Protein AF-A0A810LDK7-F1 (afdb_monomer_lite)

Secondary structure (DSSP, 8-state):
-----------SEEEE-TTT-TTSS-EEEE----------SS----TTSS-S------TTGGGGS-EEHHHHHHHHHHHH--TTS--PPPPPBTTEE-

Foldseek 3Di:
DDPDQPQDFDKLWDWDPLVRDPVSHIDIHHDDDDDDDDPDDDDDADCVDPGNDDDDDDPVCVVVALEEQVVVQNVCCVVVVDPVSTDTGDGADDSYDD

Structure (mmCIF, N/CA/C/O backbone):
data_AF-A0A810LDK7-F1
#
_entry.id   AF-A0A810LDK7-F1
#
loop_
_atom_site.group_PDB
_atom_site.id
_atom_site.type_symbol
_atom_site.label_atom_id
_atom_site.label_alt_id
_atom_site.label_comp_id
_atom_site.label_asym_id
_atom_site.label_entity_id
_atom_site.label_seq_id
_atom_site.pdbx_PDB_ins_code
_atom_site.Cartn_x
_atom_site.Cartn_y
_atom_site.Cartn_z
_atom_site.occupancy
_atom_site.B_iso_or_equiv
_atom_site.auth_seq_id
_atom_site.auth_comp_id
_atom_site.auth_asym_id
_atom_site.auth_atom_id
_atom_site.pdbx_PDB_model_num
ATOM 1 N N . MET A 1 1 ? -1.057 -3.737 -32.853 1.00 37.16 1 MET A N 1
ATOM 2 C CA . MET A 1 1 ? -1.167 -2.821 -31.695 1.00 37.16 1 MET A CA 1
ATOM 3 C C . MET A 1 1 ? -0.941 -3.647 -30.430 1.00 37.16 1 MET A C 1
ATOM 5 O O . MET A 1 1 ? -1.884 -4.141 -29.835 1.00 37.16 1 MET A O 1
ATOM 9 N N . GLY A 1 2 ? 0.325 -3.937 -30.116 1.00 38.91 2 GLY A N 1
ATOM 10 C CA . GLY A 1 2 ? 0.705 -4.788 -28.984 1.00 38.91 2 GLY A CA 1
ATOM 11 C C . GLY A 1 2 ? 1.084 -3.918 -27.798 1.00 38.91 2 GLY A C 1
ATOM 12 O O . GLY A 1 2 ? 2.219 -3.459 -27.714 1.00 38.91 2 GLY A O 1
ATOM 13 N N . GLY A 1 3 ? 0.122 -3.646 -26.918 1.00 34.84 3 GLY A N 1
ATOM 14 C CA . GLY A 1 3 ? 0.391 -3.010 -25.633 1.00 34.84 3 GLY A CA 1
ATOM 15 C C . GLY A 1 3 ? 1.091 -4.014 -24.729 1.00 34.84 3 GLY A C 1
ATOM 16 O O . GLY A 1 3 ? 0.438 -4.849 -24.108 1.00 34.84 3 GLY A O 1
ATOM 17 N N . GLY A 1 4 ? 2.422 -3.973 -24.710 1.00 36.28 4 GLY A N 1
ATOM 18 C CA . GLY A 1 4 ? 3.226 -4.768 -23.796 1.00 36.28 4 GLY A CA 1
ATOM 19 C C . GLY A 1 4 ? 2.941 -4.340 -22.362 1.00 36.28 4 GLY A C 1
ATOM 20 O O . GLY A 1 4 ? 3.486 -3.344 -21.893 1.00 36.28 4 GLY A O 1
ATOM 21 N N . PHE A 1 5 ? 2.100 -5.098 -21.663 1.00 35.78 5 PHE A N 1
ATOM 22 C CA . PHE A 1 5 ? 2.088 -5.089 -20.209 1.00 35.78 5 PHE A CA 1
ATOM 23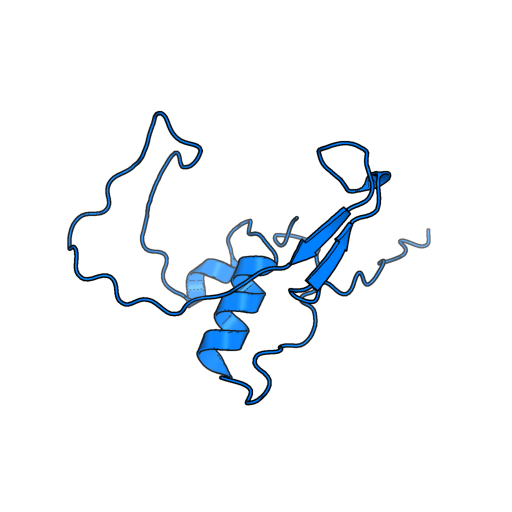 C C . PHE A 1 5 ? 3.460 -5.583 -19.749 1.00 35.78 5 PHE A C 1
ATOM 25 O O . PHE A 1 5 ? 3.755 -6.777 -19.783 1.00 35.78 5 PHE A O 1
ATOM 32 N N . ARG A 1 6 ? 4.334 -4.655 -19.355 1.00 43.66 6 ARG A N 1
ATOM 33 C CA . ARG A 1 6 ? 5.509 -5.006 -18.565 1.00 43.66 6 ARG A CA 1
ATOM 34 C C . ARG A 1 6 ? 4.998 -5.365 -17.175 1.00 43.66 6 ARG A C 1
ATOM 36 O O . ARG A 1 6 ? 4.635 -4.484 -16.404 1.00 43.66 6 ARG A O 1
ATOM 43 N N . LEU A 1 7 ? 4.943 -6.664 -16.882 1.00 37.78 7 LEU A N 1
ATOM 44 C CA . LEU A 1 7 ? 4.899 -7.157 -15.511 1.00 37.78 7 LEU A CA 1
ATOM 45 C C . LEU A 1 7 ? 6.197 -6.697 -14.848 1.00 37.78 7 LEU A C 1
ATOM 47 O O . LEU A 1 7 ? 7.241 -7.330 -14.989 1.00 37.78 7 LEU A O 1
ATOM 51 N N . ALA A 1 8 ? 6.160 -5.553 -14.184 1.00 44.25 8 ALA A N 1
ATOM 52 C CA . ALA A 1 8 ? 7.230 -5.188 -13.293 1.00 44.25 8 ALA A CA 1
ATOM 53 C C . ALA A 1 8 ? 6.864 -5.752 -11.918 1.00 44.25 8 ALA A C 1
ATOM 55 O O . ALA A 1 8 ? 5.864 -5.394 -11.298 1.00 44.25 8 ALA A O 1
ATOM 56 N N . ALA A 1 9 ? 7.627 -6.760 -11.516 1.00 42.28 9 ALA A N 1
ATOM 57 C CA . ALA A 1 9 ? 7.594 -7.292 -10.174 1.00 42.28 9 ALA A CA 1
ATOM 58 C C . ALA A 1 9 ? 8.254 -6.261 -9.246 1.00 42.28 9 ALA A C 1
ATOM 60 O O . ALA A 1 9 ? 9.442 -5.980 -9.391 1.00 42.28 9 ALA A O 1
ATOM 61 N N . TYR A 1 10 ? 7.502 -5.701 -8.300 1.00 54.81 10 TYR A N 1
ATOM 62 C CA . TYR A 1 10 ? 8.022 -4.871 -7.216 1.00 54.81 10 TYR A CA 1
ATOM 63 C C . TYR A 1 10 ? 7.977 -5.661 -5.902 1.00 54.81 10 TYR A C 1
ATOM 65 O O . TYR A 1 10 ? 6.984 -5.584 -5.176 1.00 54.81 10 TYR A O 1
ATOM 73 N N . PRO A 1 11 ? 9.018 -6.452 -5.581 1.00 57.78 11 PRO A N 1
ATOM 74 C CA . PRO A 1 11 ? 9.285 -6.773 -4.190 1.00 57.78 11 PRO A CA 1
ATOM 75 C C . PRO A 1 11 ? 9.567 -5.470 -3.431 1.00 57.78 11 PRO A C 1
ATOM 77 O O . PRO A 1 11 ? 10.021 -4.485 -4.017 1.00 57.78 11 PRO A O 1
ATOM 80 N N . ALA A 1 12 ? 9.368 -5.478 -2.111 1.00 62.69 12 ALA A N 1
ATOM 81 C CA . ALA A 1 12 ? 9.779 -4.370 -1.245 1.00 62.69 12 ALA A CA 1
ATOM 82 C C . ALA A 1 12 ? 11.272 -4.010 -1.405 1.00 62.69 12 ALA A C 1
ATOM 84 O O . ALA A 1 12 ? 11.671 -2.908 -1.063 1.00 62.69 12 ALA A O 1
ATOM 85 N N . CYS A 1 13 ? 12.093 -4.915 -1.944 1.00 74.19 13 CYS A N 1
ATOM 86 C CA . CYS A 1 13 ? 13.471 -4.651 -2.327 1.00 74.19 13 CYS A CA 1
ATOM 87 C C . CYS A 1 13 ? 13.633 -4.793 -3.848 1.00 74.19 13 CYS A C 1
ATOM 89 O O . CYS A 1 13 ? 13.372 -5.872 -4.383 1.00 74.19 13 CYS A O 1
ATOM 91 N N . ARG A 1 14 ? 14.055 -3.735 -4.555 1.00 78.56 14 ARG A N 1
ATOM 92 C CA . ARG A 1 14 ? 14.356 -3.805 -5.996 1.00 78.56 14 ARG A CA 1
ATOM 93 C C . ARG A 1 14 ? 15.369 -2.761 -6.462 1.00 78.56 14 ARG A C 1
ATOM 95 O O . ARG A 1 14 ? 15.464 -1.681 -5.886 1.00 78.56 14 ARG A O 1
ATOM 102 N N . VAL A 1 15 ? 15.989 -3.016 -7.612 1.00 87.44 15 VAL A N 1
ATOM 103 C CA . VAL A 1 15 ? 16.678 -1.978 -8.395 1.00 87.44 15 VAL A CA 1
ATOM 104 C C . VAL A 1 15 ? 15.637 -1.079 -9.068 1.00 87.44 15 VAL A C 1
ATOM 106 O O . VAL A 1 15 ? 14.724 -1.572 -9.733 1.00 87.44 15 VAL A O 1
ATOM 109 N N . ILE A 1 16 ? 15.790 0.236 -8.924 1.00 86.44 16 ILE A N 1
ATOM 110 C CA . ILE A 1 16 ? 15.089 1.259 -9.702 1.00 86.44 16 ILE A CA 1
ATOM 111 C C . ILE A 1 16 ? 16.013 1.688 -10.845 1.00 86.44 16 ILE A C 1
ATOM 113 O O . ILE A 1 16 ? 17.030 2.333 -10.572 1.00 86.44 16 ILE A O 1
ATOM 117 N N . PRO A 1 17 ? 15.691 1.377 -12.112 1.00 89.31 17 PRO A N 1
ATOM 118 C CA . PRO A 1 17 ? 16.467 1.865 -13.245 1.00 89.31 17 PRO A CA 1
ATOM 119 C C . PRO A 1 17 ? 16.485 3.396 -13.300 1.00 89.31 17 PRO A C 1
ATOM 121 O O . PRO A 1 17 ? 15.514 4.053 -12.922 1.00 89.31 17 PRO A O 1
ATOM 124 N N . ALA A 1 18 ? 17.550 3.973 -13.859 1.00 89.75 18 ALA A N 1
ATOM 125 C CA . ALA A 1 18 ? 17.693 5.423 -14.019 1.00 89.75 18 ALA A CA 1
ATOM 126 C C . ALA A 1 18 ? 16.480 6.088 -14.704 1.00 89.75 18 ALA A C 1
ATOM 128 O O . ALA A 1 18 ? 16.054 7.159 -14.284 1.00 89.75 18 ALA A O 1
ATOM 129 N N . ALA A 1 19 ? 15.882 5.420 -15.698 1.00 88.62 19 ALA A N 1
ATOM 130 C CA . ALA A 1 19 ? 14.714 5.912 -16.435 1.00 88.62 19 ALA A CA 1
ATOM 131 C C . ALA A 1 19 ? 13.411 5.959 -15.609 1.00 88.62 19 ALA A C 1
ATOM 133 O O . ALA A 1 19 ? 12.494 6.693 -15.961 1.00 88.62 19 ALA A O 1
ATOM 134 N N . GLU A 1 20 ? 13.318 5.181 -14.527 1.00 83.38 20 GLU A N 1
ATOM 135 C CA . GLU A 1 20 ? 12.168 5.159 -13.607 1.00 83.38 20 GLU A CA 1
ATOM 136 C C . GLU A 1 20 ? 12.432 5.982 -12.331 1.00 83.38 20 GLU A C 1
ATOM 138 O O . GLU A 1 20 ? 11.523 6.252 -11.548 1.00 83.38 20 GLU A O 1
ATOM 143 N N . SER A 1 21 ? 13.689 6.366 -12.096 1.00 85.56 21 SER A N 1
ATOM 144 C CA . SER A 1 21 ? 14.143 7.061 -10.896 1.00 85.56 21 SER A CA 1
ATOM 145 C C . SER A 1 21 ? 13.827 8.553 -10.950 1.00 85.56 21 SER A C 1
ATOM 147 O O . SER A 1 21 ? 14.204 9.244 -11.895 1.00 85.56 21 SER A O 1
ATOM 149 N N . ARG A 1 22 ? 13.266 9.098 -9.862 1.00 82.75 22 ARG A N 1
ATOM 150 C CA . ARG A 1 22 ? 13.103 10.556 -9.691 1.00 82.75 22 ARG A CA 1
ATOM 151 C C . ARG A 1 22 ? 14.423 11.331 -9.806 1.00 82.75 22 ARG A C 1
ATOM 153 O O . ARG A 1 22 ? 14.400 12.497 -10.178 1.00 82.75 22 ARG A O 1
ATOM 160 N N . ARG A 1 23 ? 15.562 10.711 -9.470 1.00 87.38 23 ARG A N 1
ATOM 161 C CA . ARG A 1 23 ? 16.891 11.350 -9.523 1.00 87.38 23 ARG A CA 1
ATOM 162 C C . ARG A 1 23 ? 17.630 11.118 -10.845 1.00 87.38 23 ARG A C 1
ATOM 164 O O . ARG A 1 23 ? 18.742 11.609 -10.992 1.00 87.38 23 ARG A O 1
ATOM 171 N N . GLY A 1 24 ? 17.057 10.358 -11.783 1.00 91.75 24 GLY A N 1
ATOM 172 C CA . GLY A 1 24 ? 17.713 10.024 -13.053 1.00 91.75 24 GLY A CA 1
ATOM 173 C C . GLY A 1 24 ? 18.927 9.097 -12.919 1.00 91.75 24 GLY A C 1
ATOM 174 O O . GLY A 1 24 ? 19.662 8.909 -13.883 1.00 91.75 24 GLY A O 1
ATOM 175 N N . SER A 1 25 ? 19.150 8.513 -11.739 1.00 93.75 25 SER A N 1
ATOM 176 C CA . SER A 1 25 ? 20.214 7.546 -11.472 1.00 93.75 25 SER A CA 1
ATOM 177 C C . SER A 1 25 ? 19.645 6.237 -10.939 1.00 93.75 25 SER A C 1
ATOM 179 O O . SER A 1 25 ? 18.646 6.220 -10.202 1.00 93.75 25 SER A O 1
ATOM 181 N N . GLU A 1 26 ? 20.289 5.138 -11.329 1.00 94.12 26 GLU A N 1
ATOM 182 C CA . GLU A 1 26 ? 19.979 3.815 -10.800 1.00 94.12 26 GLU A CA 1
ATOM 183 C C . GLU A 1 26 ? 20.225 3.776 -9.288 1.00 94.12 26 GLU A C 1
ATOM 185 O O . GLU A 1 26 ? 21.188 4.363 -8.789 1.00 94.12 26 GLU A O 1
ATOM 190 N N . HIS A 1 27 ? 19.340 3.106 -8.553 1.00 89.75 27 HIS A N 1
ATOM 191 C CA . HIS A 1 27 ? 19.515 2.882 -7.122 1.00 89.75 27 HIS A CA 1
ATOM 192 C C . HIS A 1 27 ? 18.768 1.636 -6.650 1.00 89.75 27 HIS A C 1
ATOM 194 O O . HIS A 1 27 ? 17.799 1.203 -7.268 1.00 89.75 27 HIS A O 1
ATOM 200 N N . GLN A 1 28 ? 19.200 1.078 -5.520 1.00 88.81 28 GLN A N 1
ATOM 201 C CA . GLN A 1 28 ? 18.434 0.066 -4.799 1.00 88.81 28 GLN A CA 1
ATOM 202 C C . GLN A 1 28 ? 17.375 0.748 -3.936 1.00 88.81 28 GLN A C 1
ATOM 204 O O . GLN A 1 28 ? 17.673 1.673 -3.179 1.00 88.81 28 GLN A O 1
ATOM 209 N N . ASN A 1 29 ? 16.140 0.282 -4.044 1.00 84.56 29 ASN A N 1
ATOM 210 C CA . ASN A 1 29 ? 15.058 0.616 -3.139 1.00 84.56 29 ASN A CA 1
ATOM 211 C C . ASN A 1 29 ? 14.849 -0.550 -2.175 1.00 84.56 29 ASN A C 1
ATOM 213 O O . ASN A 1 29 ? 14.762 -1.695 -2.611 1.00 84.56 29 ASN A O 1
ATOM 217 N N . VAL A 1 30 ? 14.768 -0.243 -0.883 1.00 85.00 30 VAL A N 1
ATOM 218 C CA . VAL A 1 30 ? 14.466 -1.204 0.179 1.00 85.00 30 VAL A CA 1
ATOM 219 C C . VAL A 1 30 ? 13.347 -0.613 1.030 1.00 85.00 30 VAL A C 1
ATOM 221 O O . VAL A 1 30 ? 13.516 0.439 1.643 1.00 85.00 30 VAL A O 1
ATOM 224 N N . GLY A 1 31 ? 12.199 -1.276 1.044 1.00 84.38 31 GLY A N 1
ATOM 225 C CA . GLY A 1 31 ? 11.032 -0.937 1.843 1.00 84.38 31 GLY A CA 1
ATOM 226 C C . GLY A 1 31 ? 10.985 -1.778 3.111 1.00 84.38 31 GLY A C 1
ATOM 227 O O . GLY A 1 31 ? 11.021 -3.007 3.050 1.00 84.38 31 GLY A O 1
ATOM 228 N N . VAL A 1 32 ? 10.872 -1.112 4.259 1.00 87.12 32 VAL A N 1
ATOM 229 C CA . VAL A 1 32 ? 10.669 -1.753 5.562 1.00 87.12 32 VAL A CA 1
ATOM 230 C C . VAL A 1 32 ? 9.272 -1.399 6.052 1.00 87.12 32 VAL A C 1
ATOM 232 O O . VAL A 1 32 ? 8.909 -0.225 6.108 1.00 87.12 32 VAL A O 1
ATOM 235 N N . PHE A 1 33 ? 8.482 -2.416 6.387 1.00 90.12 33 PHE A N 1
ATOM 236 C CA . PHE A 1 33 ? 7.100 -2.253 6.825 1.00 90.12 33 PHE A CA 1
ATOM 237 C C . PHE A 1 33 ? 6.988 -2.486 8.326 1.00 90.12 33 PHE A C 1
ATOM 239 O O . PHE A 1 33 ? 7.508 -3.468 8.853 1.00 90.12 33 PHE A O 1
ATOM 246 N N . TYR A 1 34 ? 6.251 -1.604 8.996 1.00 90.19 34 TYR A N 1
ATOM 247 C CA . TYR A 1 34 ? 5.956 -1.710 10.418 1.00 90.19 34 TYR A CA 1
ATOM 248 C C . TYR A 1 34 ? 4.448 -1.753 10.622 1.00 90.19 34 TYR A C 1
ATOM 250 O O . TYR A 1 34 ? 3.713 -0.940 10.063 1.00 90.19 34 TYR A O 1
ATOM 258 N N . GLN A 1 35 ? 3.989 -2.681 11.458 1.00 90.56 35 GLN A N 1
ATOM 259 C CA . GLN A 1 35 ? 2.641 -2.617 12.003 1.00 90.56 35 GLN A CA 1
ATOM 260 C C . GLN A 1 35 ? 2.682 -1.778 13.278 1.00 90.56 35 GLN A C 1
ATOM 262 O O . GLN A 1 35 ? 3.437 -2.084 14.200 1.00 90.56 35 GLN A O 1
ATOM 267 N N . VAL A 1 36 ? 1.860 -0.734 13.333 1.00 91.62 36 VAL A N 1
ATOM 268 C CA . VAL A 1 36 ? 1.782 0.174 14.480 1.00 91.62 36 VAL A CA 1
ATOM 269 C C . VAL A 1 36 ? 0.351 0.266 14.994 1.00 91.62 36 VAL A C 1
ATOM 271 O O . VAL A 1 36 ? -0.604 0.140 14.229 1.00 91.62 36 VAL A O 1
ATOM 274 N N . GLY A 1 37 ? 0.208 0.481 16.299 1.00 90.56 37 GLY A N 1
ATOM 275 C CA . GLY A 1 37 ? -1.050 0.896 16.909 1.00 90.56 37 GLY A CA 1
ATOM 276 C C . GLY A 1 37 ? -1.041 2.408 17.091 1.00 90.56 37 GLY A C 1
ATOM 277 O O . GLY A 1 37 ? -0.114 2.940 17.697 1.00 90.56 37 GLY A O 1
ATOM 278 N N . ILE A 1 38 ? -2.054 3.097 16.567 1.00 88.50 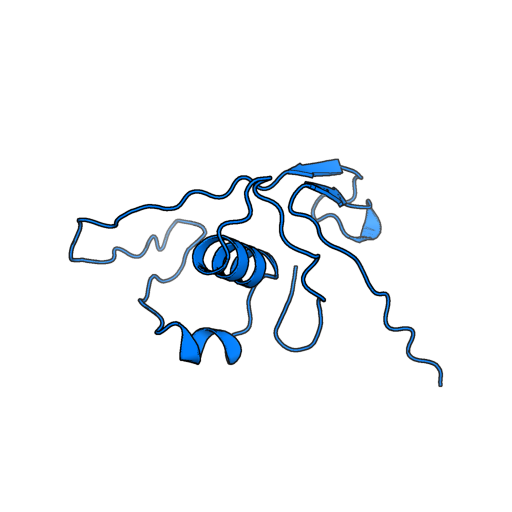38 ILE A N 1
ATOM 279 C CA . ILE A 1 38 ? -2.227 4.533 16.797 1.00 88.50 38 ILE A CA 1
ATOM 280 C C . ILE A 1 38 ? -3.035 4.713 18.083 1.00 88.50 38 ILE A C 1
ATOM 282 O O . ILE A 1 38 ? -4.135 4.180 18.202 1.00 88.50 38 ILE A O 1
ATOM 286 N N . THR A 1 39 ? -2.466 5.430 19.052 1.00 88.88 39 THR A N 1
ATOM 287 C CA . THR A 1 39 ? -3.077 5.681 20.370 1.00 88.88 39 THR A CA 1
ATOM 288 C C . THR A 1 39 ? -3.672 7.081 20.505 1.00 88.88 39 THR A C 1
ATOM 290 O O . THR A 1 39 ? -4.437 7.323 21.433 1.00 88.88 39 THR A O 1
ATOM 293 N N . GLY A 1 40 ? -3.324 7.994 19.595 1.00 84.81 40 GLY A N 1
ATOM 294 C CA . GLY A 1 40 ? -3.909 9.328 19.510 1.00 84.81 40 GLY A CA 1
ATOM 295 C C . GLY A 1 40 ? -5.243 9.317 18.767 1.00 84.81 40 GLY A C 1
ATOM 296 O O . GLY A 1 40 ? -5.441 8.570 17.811 1.00 84.81 40 GLY A O 1
ATOM 297 N N . ASP A 1 41 ? -6.142 10.176 19.208 1.00 77.69 41 ASP A N 1
AT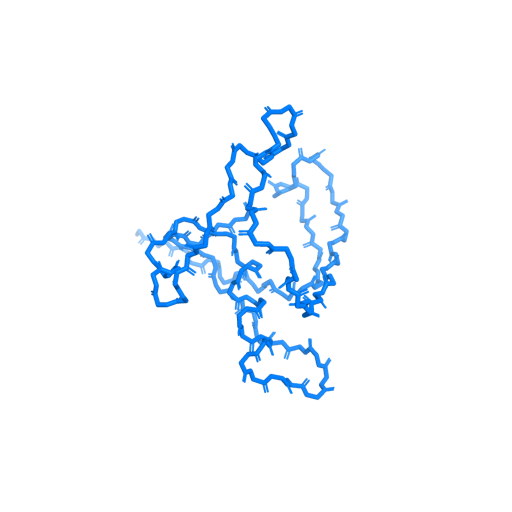OM 298 C CA . ASP A 1 41 ? -7.532 10.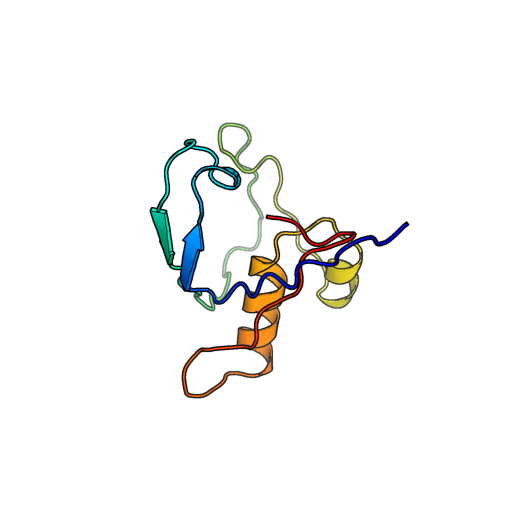309 18.778 1.00 77.69 41 ASP A CA 1
ATOM 299 C C . ASP A 1 41 ? -7.739 11.386 17.700 1.00 77.69 41 ASP A C 1
ATOM 301 O O . ASP A 1 41 ? -8.693 11.307 16.926 1.00 77.69 41 ASP A O 1
ATOM 305 N N . THR A 1 42 ? -6.824 12.354 17.581 1.00 84.12 42 THR A N 1
ATOM 306 C CA . THR A 1 42 ? -6.912 13.430 16.580 1.00 84.12 42 THR A CA 1
ATOM 307 C C . THR A 1 42 ? -5.822 13.306 15.515 1.00 84.12 42 THR A C 1
ATOM 309 O O . THR A 1 42 ? -4.630 13.350 15.824 1.00 84.12 42 THR A O 1
ATOM 312 N N . LEU A 1 43 ? -6.222 13.201 14.242 1.00 83.25 43 LEU A N 1
ATOM 313 C CA . LEU A 1 43 ? -5.300 13.311 13.109 1.00 83.25 43 LEU A CA 1
ATOM 314 C C . LEU A 1 43 ? -4.879 14.772 12.925 1.00 83.25 43 LEU A C 1
ATOM 316 O O . LEU A 1 43 ? -5.720 15.670 12.896 1.00 83.25 43 LEU A O 1
ATOM 320 N N . ARG A 1 44 ? -3.575 15.009 12.778 1.00 79.38 44 ARG A N 1
ATOM 3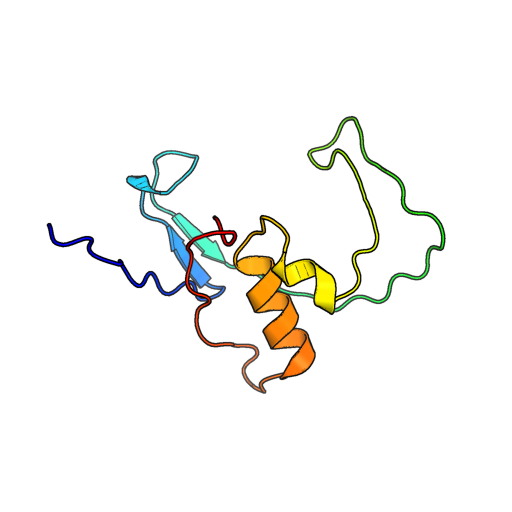21 C CA . ARG A 1 44 ? -3.008 16.339 12.542 1.00 79.38 44 ARG A CA 1
ATOM 322 C C . ARG A 1 44 ? -2.428 16.395 11.125 1.00 79.38 44 ARG A C 1
ATOM 324 O O . ARG A 1 44 ? -1.440 15.708 10.879 1.00 79.38 44 ARG A O 1
ATOM 331 N N . PRO A 1 45 ? -3.001 17.194 10.209 1.00 70.75 45 PRO A N 1
ATOM 332 C CA . PRO A 1 45 ? -2.360 17.498 8.934 1.00 70.75 45 PRO A CA 1
ATOM 333 C C . PRO A 1 45 ? -1.014 18.198 9.152 1.00 70.75 45 PRO A C 1
ATOM 335 O O . PRO A 1 45 ? -0.842 18.924 10.131 1.00 70.75 45 PRO A O 1
ATOM 338 N N . GLU A 1 46 ? -0.082 18.031 8.218 1.00 72.81 46 GLU A N 1
ATOM 339 C CA . GLU A 1 46 ? 1.223 18.701 8.210 1.00 72.81 46 GLU A CA 1
ATOM 340 C C . GLU A 1 46 ? 1.284 19.607 6.963 1.00 72.81 46 GLU A C 1
ATOM 342 O O . GLU A 1 46 ? 1.933 19.246 5.984 1.00 72.81 46 GLU A O 1
ATOM 347 N N . PRO A 1 47 ? 0.613 20.781 6.942 1.00 63.53 47 PRO A N 1
ATOM 348 C CA . PRO A 1 47 ? 0.443 21.583 5.721 1.00 63.53 47 PRO A CA 1
ATOM 349 C C . PRO A 1 47 ? 1.761 22.106 5.134 1.00 63.53 47 PRO A C 1
ATOM 351 O O . PRO A 1 47 ? 1.825 22.452 3.959 1.00 63.53 47 PRO A O 1
ATOM 354 N N . ASN A 1 48 ? 2.806 22.169 5.964 1.00 68.62 48 ASN A N 1
ATOM 355 C CA . ASN A 1 48 ? 4.160 22.567 5.576 1.00 68.62 48 ASN A CA 1
ATOM 356 C C . ASN A 1 48 ? 5.074 21.356 5.294 1.00 68.62 48 ASN A C 1
ATOM 358 O O . ASN A 1 48 ? 6.262 21.536 5.029 1.00 68.62 48 ASN A O 1
ATOM 362 N N . GLY A 1 49 ? 4.549 20.135 5.412 1.00 61.47 49 GLY A N 1
ATOM 363 C CA . GLY A 1 49 ? 5.223 18.882 5.094 1.00 61.47 49 GLY A CA 1
ATOM 364 C C . GLY A 1 49 ? 4.730 18.283 3.774 1.00 61.47 49 GLY A C 1
ATOM 365 O O . GLY A 1 49 ? 3.871 18.834 3.092 1.00 61.47 49 GLY A O 1
ATOM 366 N N . GLU A 1 50 ? 5.262 17.115 3.410 1.00 67.12 50 GLU A N 1
ATOM 367 C CA . GLU A 1 50 ? 4.881 16.398 2.179 1.00 67.12 50 GLU A CA 1
ATOM 368 C C . GLU A 1 50 ? 3.455 15.800 2.227 1.00 67.12 50 GLU A C 1
ATOM 370 O O . GLU A 1 50 ? 2.962 15.300 1.215 1.00 67.12 50 GLU A O 1
ATOM 375 N N . ALA A 1 51 ? 2.771 15.855 3.379 1.00 69.25 51 ALA A N 1
ATOM 376 C CA . ALA A 1 51 ? 1.440 15.287 3.592 1.00 69.25 51 ALA A CA 1
ATOM 377 C C . ALA A 1 51 ? 0.381 16.381 3.808 1.00 69.25 51 ALA A C 1
ATOM 379 O O . ALA A 1 51 ? 0.197 16.892 4.912 1.00 69.25 51 ALA A O 1
ATOM 380 N N . SER A 1 52 ? -0.357 16.694 2.740 1.00 68.50 52 SER A N 1
ATOM 381 C CA . SER A 1 52 ? -1.393 17.736 2.743 1.00 68.50 52 SER A CA 1
ATOM 382 C C . SER A 1 52 ? -2.574 17.424 3.675 1.00 68.50 52 SER A C 1
ATOM 384 O O . SER A 1 52 ? -3.160 18.343 4.241 1.00 68.50 52 SER A O 1
ATOM 386 N N . GLU A 1 53 ? -2.940 16.148 3.837 1.00 77.06 53 GLU A N 1
ATOM 387 C CA . GLU A 1 53 ? -4.099 15.706 4.624 1.00 77.06 53 GLU A CA 1
ATOM 388 C C . GLU A 1 53 ? -3.838 14.348 5.293 1.00 77.06 53 GLU A C 1
ATOM 390 O O . GLU A 1 53 ? -2.975 13.575 4.875 1.00 77.06 53 GLU A O 1
ATOM 395 N N . SER A 1 54 ? -4.593 14.044 6.349 1.00 82.00 54 SER A N 1
ATOM 396 C CA . SER A 1 54 ? -4.591 12.736 7.007 1.00 82.00 54 SER A CA 1
ATOM 397 C C . SER A 1 54 ? -6.020 12.356 7.354 1.00 82.00 54 SER A C 1
ATOM 399 O O . SER A 1 54 ? -6.664 13.022 8.161 1.00 82.00 54 SER A O 1
ATOM 401 N N . VAL A 1 55 ? -6.509 11.285 6.735 1.00 87.25 55 VAL A N 1
ATOM 402 C CA . VAL A 1 55 ? -7.864 10.764 6.931 1.00 87.25 55 VAL A CA 1
ATOM 403 C C . VAL A 1 55 ? -7.821 9.255 7.123 1.00 87.25 55 VAL A C 1
ATOM 405 O O . VAL A 1 55 ? -7.025 8.552 6.497 1.00 87.25 55 VAL A O 1
ATOM 408 N N . TRP A 1 56 ? -8.705 8.741 7.972 1.00 90.00 56 TRP A N 1
ATOM 409 C CA . TRP A 1 56 ? -8.935 7.306 8.065 1.00 90.00 56 TRP A CA 1
ATOM 410 C C . TRP A 1 56 ? -9.759 6.849 6.866 1.00 90.00 56 TRP A C 1
ATOM 412 O O . TRP A 1 56 ? -10.871 7.323 6.654 1.00 90.00 56 TRP A O 1
ATOM 422 N N . THR A 1 57 ? -9.218 5.911 6.093 1.00 93.12 57 THR A N 1
ATOM 423 C CA . THR A 1 57 ? -9.937 5.278 4.983 1.00 93.12 57 THR A CA 1
ATOM 424 C C . THR A 1 57 ? -10.323 3.860 5.393 1.00 93.12 57 THR A C 1
ATOM 426 O O . THR A 1 57 ? -9.431 3.083 5.755 1.00 93.12 57 THR A O 1
ATOM 429 N N . PRO A 1 58 ? -11.613 3.481 5.341 1.00 94.81 58 PRO A N 1
ATOM 430 C CA . PRO A 1 58 ? -12.011 2.095 5.532 1.00 94.81 58 PRO A CA 1
ATOM 431 C C . PRO A 1 58 ? -11.281 1.186 4.543 1.00 94.81 58 PRO A C 1
ATOM 433 O O . PRO A 1 58 ? -11.182 1.483 3.355 1.00 94.81 58 PRO A O 1
ATOM 436 N N . ILE A 1 59 ? -10.781 0.046 5.022 1.00 95.25 59 ILE A N 1
ATOM 437 C CA . ILE A 1 59 ? -9.990 -0.884 4.200 1.00 95.25 59 ILE A CA 1
ATOM 438 C C . ILE A 1 59 ? -10.675 -1.262 2.865 1.00 95.25 59 ILE A C 1
ATOM 440 O O . ILE A 1 59 ? -9.962 -1.332 1.862 1.00 95.25 59 ILE A O 1
ATOM 444 N N . PRO A 1 60 ? -12.001 -1.509 2.797 1.00 95.56 60 PRO A N 1
ATOM 445 C CA . PRO A 1 60 ? -12.673 -1.805 1.528 1.00 95.56 60 PRO A CA 1
ATOM 446 C C . PRO A 1 60 ? -12.598 -0.665 0.505 1.00 95.56 60 PRO A C 1
ATOM 448 O O . PRO A 1 60 ? -12.513 -0.932 -0.691 1.00 95.56 60 PRO A O 1
ATOM 451 N N . ASP A 1 61 ? -12.563 0.586 0.964 1.00 97.12 61 ASP A N 1
ATOM 452 C CA . ASP A 1 61 ? -12.625 1.770 0.102 1.00 97.12 61 ASP A CA 1
ATOM 453 C C . ASP A 1 61 ? -11.262 2.106 -0.520 1.00 97.12 61 ASP A C 1
ATOM 455 O O . ASP A 1 61 ? -11.187 2.762 -1.559 1.00 97.12 61 ASP A O 1
ATOM 459 N N . VAL A 1 62 ? -10.169 1.590 0.056 1.00 96.06 62 VAL A N 1
ATOM 460 C CA . VAL A 1 62 ? -8.795 1.801 -0.438 1.00 96.06 62 VAL A CA 1
ATOM 461 C C . VAL A 1 62 ? -8.643 1.385 -1.905 1.00 96.06 62 VAL A C 1
ATOM 463 O O . VAL A 1 62 ? -7.882 2.002 -2.652 1.00 96.06 62 VAL A O 1
ATOM 466 N N . VAL A 1 63 ? -9.388 0.370 -2.356 1.00 94.19 63 VAL A N 1
ATOM 467 C CA . VAL A 1 63 ? -9.280 -0.155 -3.728 1.00 94.19 63 VAL A CA 1
ATOM 468 C C . VAL A 1 63 ? -9.690 0.870 -4.789 1.00 94.19 63 VAL A C 1
ATOM 470 O O . VAL A 1 63 ? -9.207 0.792 -5.921 1.00 94.19 63 VAL A O 1
ATOM 473 N N . ALA A 1 64 ? -10.542 1.830 -4.418 1.00 95.69 64 ALA A N 1
ATOM 474 C CA . ALA A 1 64 ? -11.039 2.888 -5.291 1.00 95.69 64 ALA A CA 1
ATOM 475 C C . ALA A 1 64 ? -10.102 4.108 -5.357 1.00 95.69 64 ALA A C 1
ATOM 477 O O . ALA A 1 64 ? -10.312 5.002 -6.177 1.00 95.69 64 ALA A O 1
ATOM 478 N N . LEU A 1 65 ? -9.055 4.154 -4.527 1.00 95.12 65 LEU A N 1
ATOM 479 C CA . LEU A 1 65 ? -8.108 5.265 -4.485 1.00 95.12 65 LEU A CA 1
ATOM 480 C C . LEU A 1 65 ? -6.942 5.064 -5.455 1.00 95.12 65 LEU A C 1
ATOM 482 O O . LEU A 1 65 ? -6.437 3.947 -5.627 1.00 95.12 65 LEU A O 1
ATOM 486 N N . ARG A 1 66 ? -6.455 6.180 -6.020 1.00 95.00 66 ARG A N 1
ATOM 487 C CA . ARG A 1 66 ? -5.106 6.234 -6.597 1.00 95.00 66 ARG A CA 1
ATOM 488 C C . ARG A 1 66 ? -4.106 6.036 -5.468 1.00 95.00 66 ARG A C 1
ATOM 490 O O . ARG A 1 66 ? -4.110 6.807 -4.513 1.00 95.00 66 ARG A O 1
ATOM 497 N N . ARG A 1 67 ? -3.276 5.003 -5.561 1.00 93.50 67 ARG A N 1
ATOM 498 C CA . ARG A 1 67 ? -2.409 4.596 -4.452 1.00 93.50 67 ARG A CA 1
ATOM 499 C C . ARG A 1 67 ? -1.093 4.015 -4.936 1.00 93.50 67 ARG A C 1
ATOM 501 O O . ARG A 1 67 ? -1.003 3.468 -6.033 1.00 93.50 67 ARG A O 1
ATOM 508 N N . SER A 1 68 ? -0.079 4.108 -4.085 1.00 91.06 68 SER A N 1
ATOM 509 C CA . SER A 1 68 ? 1.183 3.413 -4.314 1.00 91.06 68 SER A CA 1
ATOM 510 C C . SER A 1 68 ? 0.988 1.901 -4.184 1.00 91.06 68 SER A C 1
ATOM 512 O O . SER A 1 68 ? 0.258 1.442 -3.303 1.00 91.06 68 SER A O 1
ATOM 514 N N . SER A 1 69 ? 1.699 1.123 -5.001 1.00 88.88 69 SER A N 1
ATOM 515 C CA . SER A 1 69 ? 1.812 -0.339 -4.831 1.00 88.88 69 SER A CA 1
ATOM 516 C C . SER A 1 69 ? 2.261 -0.755 -3.421 1.00 88.88 69 SER A C 1
ATOM 518 O O . SER A 1 69 ? 1.879 -1.826 -2.950 1.00 88.88 69 SER A O 1
ATOM 520 N N . LEU A 1 70 ? 2.991 0.110 -2.703 1.00 90.44 70 LEU A N 1
ATOM 521 C CA . LEU A 1 70 ? 3.405 -0.130 -1.317 1.00 90.44 70 LEU A CA 1
ATOM 522 C C . LEU A 1 70 ? 2.218 -0.262 -0.349 1.00 90.44 70 LEU A C 1
ATOM 524 O O . LEU A 1 70 ? 2.319 -0.996 0.632 1.00 90.44 70 LEU A O 1
ATOM 528 N N . VAL A 1 71 ? 1.083 0.392 -0.626 1.00 93.62 71 VAL A N 1
ATOM 529 C CA . VAL A 1 71 ? -0.135 0.258 0.193 1.00 93.62 71 VAL A CA 1
ATOM 530 C C . VAL A 1 71 ? -0.664 -1.173 0.121 1.00 93.62 71 VAL A C 1
ATOM 532 O O . VAL A 1 71 ? -0.954 -1.782 1.150 1.00 93.62 71 VAL A O 1
ATOM 535 N N . ASP A 1 72 ? -0.728 -1.739 -1.082 1.00 93.81 72 ASP A N 1
ATOM 536 C CA . ASP A 1 72 ? -1.237 -3.093 -1.302 1.00 93.81 72 ASP A CA 1
ATOM 537 C C . ASP A 1 72 ? -0.282 -4.150 -0.732 1.00 93.81 72 ASP A C 1
ATOM 539 O O . ASP A 1 72 ? -0.739 -5.118 -0.124 1.00 93.81 72 ASP A O 1
ATOM 543 N N . VAL A 1 73 ? 1.035 -3.926 -0.834 1.00 92.00 73 VAL A N 1
ATOM 544 C CA . VAL A 1 73 ? 2.056 -4.754 -0.166 1.00 92.00 73 VAL A CA 1
ATOM 545 C C . VAL A 1 73 ? 1.851 -4.742 1.351 1.00 92.00 73 VAL A C 1
ATOM 547 O O . VAL A 1 73 ? 1.766 -5.806 1.964 1.00 92.00 73 VAL A O 1
ATOM 550 N N . GLY A 1 74 ? 1.706 -3.560 1.960 1.00 92.69 74 GLY A N 1
ATOM 551 C CA . GLY A 1 74 ? 1.474 -3.423 3.400 1.00 92.69 74 GLY A CA 1
ATOM 552 C C . GLY A 1 74 ? 0.183 -4.106 3.860 1.00 92.69 74 GLY A C 1
ATOM 553 O O . GLY A 1 74 ? 0.180 -4.831 4.856 1.00 92.69 74 GLY A O 1
ATOM 554 N N . LEU A 1 75 ? -0.907 -3.950 3.100 1.00 94.81 75 LEU A N 1
ATOM 555 C CA . LEU A 1 75 ? -2.174 -4.631 3.372 1.00 94.81 75 LEU A CA 1
ATOM 556 C C . LEU A 1 75 ? -2.054 -6.154 3.236 1.00 94.81 75 LEU A C 1
ATOM 558 O O . LEU A 1 75 ? -2.629 -6.879 4.049 1.00 94.81 75 LEU A O 1
ATOM 562 N N . ALA A 1 76 ? -1.326 -6.655 2.237 1.00 94.06 76 ALA A N 1
ATOM 563 C CA . ALA A 1 76 ? -1.100 -8.087 2.059 1.00 94.06 76 ALA A CA 1
ATOM 564 C C . ALA A 1 76 ? -0.269 -8.669 3.211 1.00 94.06 76 ALA A C 1
ATOM 566 O O . ALA A 1 76 ? -0.656 -9.695 3.777 1.00 94.06 76 ALA A O 1
ATOM 567 N N . LEU A 1 77 ? 0.806 -7.987 3.618 1.00 93.50 77 LEU A N 1
ATOM 568 C CA . LEU A 1 77 ? 1.638 -8.369 4.763 1.00 93.50 77 LEU A CA 1
ATOM 569 C C . LEU A 1 77 ? 0.818 -8.417 6.058 1.00 93.50 77 LEU A C 1
ATOM 571 O O . LEU A 1 77 ? 0.864 -9.413 6.777 1.00 93.50 77 LEU A O 1
ATOM 575 N N . ALA A 1 78 ? 0.007 -7.389 6.326 1.00 93.94 78 ALA A N 1
ATOM 576 C CA . ALA A 1 78 ? -0.819 -7.321 7.531 1.00 93.94 78 ALA A CA 1
ATOM 577 C C . ALA A 1 78 ? -1.876 -8.439 7.601 1.00 93.94 78 ALA A C 1
ATOM 579 O O . ALA A 1 78 ? -2.146 -8.965 8.686 1.00 93.94 78 ALA A O 1
ATOM 580 N N . ARG A 1 79 ? -2.467 -8.809 6.453 1.00 94.81 79 ARG A N 1
ATOM 581 C CA . ARG A 1 79 ? -3.495 -9.860 6.357 1.00 94.81 79 ARG A CA 1
ATOM 582 C C . ARG A 1 79 ? -2.920 -11.269 6.428 1.00 94.81 79 ARG A C 1
ATOM 584 O O . ARG A 1 79 ? -3.500 -12.118 7.093 1.00 94.81 79 ARG A O 1
ATOM 591 N N . THR A 1 80 ? -1.837 -11.526 5.698 1.00 95.12 80 THR A N 1
ATOM 592 C CA . THR A 1 80 ? -1.325 -12.890 5.483 1.00 95.12 80 THR A CA 1
ATOM 593 C C . THR A 1 80 ? -0.209 -13.274 6.445 1.00 95.12 80 THR A C 1
ATOM 595 O O . THR A 1 80 ? -0.054 -14.458 6.722 1.00 95.12 80 THR A O 1
ATOM 598 N N . ARG A 1 81 ? 0.526 -12.290 6.987 1.00 93.50 81 ARG A N 1
ATOM 599 C CA . ARG A 1 81 ? 1.629 -12.464 7.949 1.00 93.50 81 ARG A CA 1
ATOM 600 C C . ARG A 1 81 ? 2.561 -13.631 7.581 1.00 93.50 81 ARG A C 1
ATOM 602 O O . ARG A 1 81 ? 2.712 -14.565 8.371 1.00 93.50 81 ARG A O 1
ATOM 609 N N . PRO A 1 82 ? 3.153 -13.604 6.377 1.00 92.44 82 PRO A N 1
ATOM 610 C CA . PRO A 1 82 ? 4.025 -14.673 5.915 1.00 92.44 82 PRO A CA 1
ATOM 611 C C . PRO A 1 82 ? 5.259 -14.771 6.822 1.00 92.44 82 PRO A C 1
ATOM 613 O O . PRO A 1 82 ? 5.762 -13.759 7.310 1.00 92.44 82 PRO A O 1
ATOM 616 N N . ALA A 1 83 ? 5.744 -15.992 7.056 1.00 91.62 83 ALA A N 1
ATOM 617 C CA . ALA A 1 83 ? 6.835 -16.248 8.000 1.00 91.62 83 ALA A CA 1
ATOM 618 C C . ALA A 1 83 ? 8.173 -15.615 7.577 1.00 91.62 83 ALA A C 1
ATOM 620 O O . ALA A 1 83 ? 8.995 -15.290 8.429 1.00 91.62 83 ALA A O 1
ATOM 621 N N . ASP A 1 84 ? 8.382 -15.432 6.274 1.00 89.12 84 ASP A N 1
ATOM 622 C CA . ASP A 1 84 ? 9.563 -14.784 5.699 1.00 89.12 84 ASP A CA 1
ATOM 623 C C . ASP A 1 84 ? 9.403 -13.261 5.552 1.00 89.12 84 ASP A C 1
ATOM 625 O O . ASP A 1 84 ? 10.339 -12.584 5.137 1.00 89.12 84 ASP A O 1
ATOM 629 N N . GLY A 1 85 ? 8.236 -12.707 5.898 1.00 87.00 85 GLY A N 1
ATOM 630 C CA . GLY A 1 85 ? 7.961 -11.279 5.769 1.00 87.00 85 GLY A CA 1
ATOM 631 C C . GLY A 1 85 ? 7.845 -10.790 4.322 1.00 87.00 85 GLY A C 1
ATOM 632 O O . GLY A 1 85 ? 7.912 -9.582 4.092 1.00 87.00 85 GLY A O 1
ATOM 633 N N . HIS A 1 86 ? 7.655 -11.688 3.350 1.00 86.75 86 HIS A N 1
ATOM 634 C CA . HIS A 1 86 ? 7.557 -11.339 1.937 1.00 86.75 86 HIS A CA 1
ATOM 635 C C . HIS A 1 86 ? 6.198 -11.698 1.337 1.00 86.75 86 HIS A C 1
ATOM 637 O O . HIS A 1 86 ? 5.609 -12.739 1.607 1.00 86.75 86 HIS A O 1
ATOM 643 N N . VAL A 1 87 ? 5.703 -10.819 0.466 1.00 88.69 87 VAL A N 1
ATOM 644 C CA . VAL A 1 87 ? 4.510 -11.067 -0.351 1.00 88.69 87 VAL A CA 1
ATOM 645 C C . VAL A 1 87 ? 4.878 -11.031 -1.830 1.00 88.69 87 VAL A C 1
ATOM 647 O O . VAL A 1 87 ? 5.871 -10.391 -2.197 1.00 88.69 87 VAL A O 1
ATOM 650 N N . PRO A 1 88 ? 4.088 -11.693 -2.695 1.00 87.19 88 PRO A N 1
ATOM 651 C CA . PRO A 1 88 ? 4.265 -11.572 -4.127 1.00 87.19 88 PRO A CA 1
ATOM 652 C C . PRO A 1 88 ? 4.211 -10.107 -4.584 1.00 87.19 88 PRO A C 1
ATOM 654 O O . PRO A 1 88 ? 3.526 -9.286 -3.967 1.00 87.19 88 PRO A O 1
ATOM 657 N N . PRO A 1 89 ? 4.889 -9.781 -5.691 1.00 81.81 89 PRO A N 1
ATOM 658 C CA . PRO A 1 89 ? 4.835 -8.452 -6.273 1.00 81.81 89 PRO A CA 1
ATOM 659 C C . PRO A 1 89 ? 3.411 -7.969 -6.565 1.00 81.81 89 PRO A C 1
ATOM 661 O O . PRO A 1 89 ? 2.602 -8.713 -7.120 1.00 81.81 89 PRO A O 1
ATOM 664 N N . VAL A 1 90 ? 3.138 -6.695 -6.273 1.00 85.31 90 VAL A N 1
ATOM 665 C CA . VAL A 1 90 ? 1.880 -6.040 -6.657 1.00 85.31 90 VAL A CA 1
ATOM 666 C C . VAL A 1 90 ? 2.018 -5.458 -8.070 1.00 85.31 90 VAL A C 1
ATOM 668 O O . VAL A 1 90 ? 2.906 -4.628 -8.291 1.00 85.31 90 VAL A O 1
ATOM 671 N N . PRO A 1 91 ? 1.160 -5.848 -9.033 1.00 83.25 91 PRO A N 1
ATOM 672 C CA . PRO A 1 91 ? 1.166 -5.263 -10.369 1.00 83.25 91 PRO A CA 1
ATOM 673 C C . PRO A 1 91 ? 0.790 -3.779 -10.341 1.00 83.25 91 PRO A C 1
ATOM 675 O O . PRO A 1 91 ? -0.186 -3.387 -9.702 1.00 83.25 91 PRO A O 1
ATOM 678 N N . VAL A 1 92 ? 1.529 -2.960 -11.088 1.00 84.31 92 VAL A N 1
ATOM 679 C CA . VAL A 1 92 ? 1.219 -1.537 -11.276 1.00 84.31 92 VAL A CA 1
ATOM 680 C C . VAL A 1 92 ? 0.404 -1.330 -12.547 1.00 84.31 92 VAL A C 1
ATOM 682 O O . VAL A 1 92 ? 0.682 -1.923 -13.589 1.00 84.31 92 VAL A O 1
ATOM 685 N N . GLY A 1 93 ? -0.618 -0.482 -12.453 1.00 85.44 93 GLY A N 1
ATOM 686 C CA . GLY A 1 93 ? -1.558 -0.198 -13.530 1.00 85.44 93 GLY A CA 1
ATOM 687 C C . GLY A 1 93 ? -2.877 0.370 -13.004 1.00 85.44 93 GLY A C 1
ATOM 688 O O . GLY A 1 93 ? -3.250 0.170 -11.847 1.00 85.44 93 GLY A O 1
ATOM 689 N N . GLY A 1 94 ? -3.604 1.093 -13.860 1.00 90.38 94 GLY A N 1
ATOM 690 C CA . GLY A 1 94 ? -4.870 1.725 -13.483 1.00 90.38 94 GLY A CA 1
ATOM 691 C C . GLY A 1 94 ? -4.697 2.726 -12.334 1.00 90.38 94 GLY A C 1
ATOM 692 O O . GLY A 1 94 ? -4.061 3.766 -12.506 1.00 90.38 94 GLY A O 1
ATOM 693 N N . LEU A 1 95 ? -5.283 2.416 -11.173 1.00 93.12 95 LEU A N 1
ATOM 694 C CA . L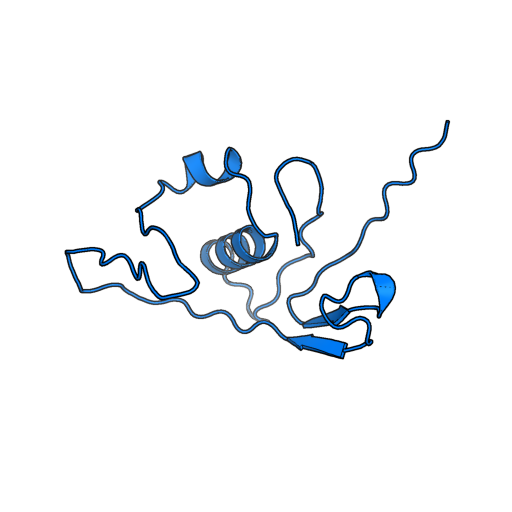EU A 1 95 ? -5.203 3.240 -9.960 1.00 93.12 95 LEU A CA 1
ATOM 695 C C . LEU A 1 95 ? -3.943 2.982 -9.117 1.00 93.12 95 LEU A C 1
ATOM 697 O O . LEU A 1 95 ? -3.634 3.785 -8.239 1.00 93.12 95 LEU A O 1
ATOM 701 N N . VAL A 1 96 ? -3.206 1.900 -9.373 1.00 91.56 96 VAL A N 1
ATOM 702 C CA . VAL A 1 96 ? -1.957 1.594 -8.663 1.00 91.56 96 VAL A CA 1
ATOM 703 C C . VAL A 1 96 ? -0.786 2.241 -9.398 1.00 91.56 96 VAL A C 1
ATOM 705 O O . VAL A 1 96 ? -0.659 2.076 -10.613 1.00 91.56 96 VAL A O 1
ATOM 708 N N . GLN A 1 97 ? 0.055 2.982 -8.671 1.00 86.38 97 GLN A N 1
ATOM 709 C CA . GLN A 1 97 ? 1.153 3.802 -9.206 1.00 86.38 97 GLN A CA 1
ATOM 710 C C . GLN A 1 97 ? 2.467 3.622 -8.411 1.00 86.38 97 GLN A C 1
ATOM 712 O O . GLN A 1 97 ? 2.492 2.944 -7.377 1.00 86.38 97 GLN A O 1
ATOM 717 N N . HIS A 1 98 ? 3.556 4.217 -8.918 1.00 75.69 98 HIS A N 1
ATOM 718 C CA . HIS A 1 98 ? 4.860 4.329 -8.243 1.00 75.69 98 HIS A CA 1
ATOM 719 C C . HIS A 1 98 ? 4.994 5.614 -7.436 1.00 75.69 98 HIS A C 1
ATOM 721 O O . HIS A 1 98 ? 4.625 6.685 -7.966 1.00 75.69 98 HIS A O 1
#

Organism: NCBI:txid390989

pLDDT: mean 81.68, std 16.29, range [34.84, 97.12]

Radius of gyration: 15.94 Å; chains: 1; bounding box: 33×39×52 Å

Sequence (98 aa):
MGGGFRLAAYPACRVIPAAESRRGSEHQNVGVFYQVGITGDTLRPEPNGEASESVWTPIPDVVALRRSSLVDVGLALARTRPADGHVPPVPVGGLVQH